Protein AF-A0A4Y7JTE8-F1 (afdb_monomer_lite)

Organism: Papaver somniferum (NCBI:txid3469)

Radius of gyration: 14.4 Å; chains: 1; bounding box: 41×32×28 Å

Foldseek 3Di:
DVVLCCLQCVPVCVVVVHDRDPDDDDDDDPPPCPVVVQVVSCVSSVHDDDDDDDDDPDD

InterPro domains:
  IPR027417 P-loop containing nucleoside triphosphate hydrolase [G3DSA:3.40.50.300] (1-55)
  IPR027417 P-loop containing nucleoside triphosphate hydrolase [SSF52540] (3-52)

Structure (mmCIF, N/CA/C/O backbone):
data_AF-A0A4Y7JTE8-F1
#
_entry.id   AF-A0A4Y7JTE8-F1
#
loop_
_atom_site.group_PDB
_atom_site.id
_atom_site.type_symbol
_atom_site.label_atom_id
_atom_site.label_alt_id
_atom_site.label_comp_id
_atom_site.label_asym_id
_atom_site.label_entity_id
_atom_site.label_seq_id
_atom_site.pdbx_PDB_ins_code
_atom_site.Cartn_x
_atom_site.Cartn_y
_atom_site.Cartn_z
_atom_site.occupancy
_atom_site.B_iso_or_equiv
_atom_site.auth_seq_id
_atom_site.auth_comp_id
_atom_site.auth_asym_id
_atom_site.auth_atom_id
_atom_site.pdbx_PDB_model_num
ATOM 1 N N . MET A 1 1 ? -11.334 6.468 -7.278 1.00 56.81 1 MET A N 1
ATOM 2 C CA . MET A 1 1 ? -11.902 7.368 -6.254 1.00 56.81 1 MET A CA 1
ATOM 3 C C . MET A 1 1 ? -12.237 6.634 -4.958 1.00 56.81 1 MET A C 1
ATOM 5 O O . MET A 1 1 ? -11.909 7.140 -3.900 1.00 56.81 1 MET A O 1
ATOM 9 N N . GLU A 1 2 ? -12.773 5.411 -5.011 1.00 69.81 2 GLU A N 1
ATOM 10 C CA . GLU A 1 2 ? -13.153 4.645 -3.807 1.00 69.81 2 GLU A CA 1
ATOM 11 C C . GLU A 1 2 ? -11.982 4.313 -2.854 1.00 69.81 2 GLU A C 1
ATOM 13 O O . GLU A 1 2 ? -12.101 4.452 -1.640 1.00 69.81 2 GLU A O 1
ATOM 18 N N . VAL A 1 3 ? -10.816 3.937 -3.398 1.00 69.25 3 VAL A N 1
ATOM 19 C CA . VAL A 1 3 ? -9.626 3.572 -2.601 1.00 69.25 3 VAL A CA 1
ATOM 20 C C . VAL A 1 3 ? -9.080 4.754 -1.794 1.00 69.25 3 VAL A C 1
ATOM 22 O O . VAL A 1 3 ? -8.648 4.578 -0.661 1.00 69.25 3 VAL A O 1
ATOM 25 N N . GLU A 1 4 ? -9.108 5.962 -2.352 1.00 73.31 4 GLU A N 1
ATOM 26 C CA . GLU A 1 4 ? -8.619 7.165 -1.673 1.00 73.31 4 GLU A CA 1
ATOM 27 C C . GLU A 1 4 ? -9.493 7.516 -0.462 1.00 73.31 4 GLU A C 1
ATOM 29 O O . GLU A 1 4 ? -8.980 7.755 0.631 1.00 73.31 4 GLU A O 1
ATOM 34 N N . GLU A 1 5 ? -10.817 7.479 -0.633 1.00 76.00 5 GLU A N 1
ATOM 35 C CA . GLU A 1 5 ? -11.774 7.721 0.449 1.00 76.00 5 GLU A CA 1
ATOM 36 C C . GLU A 1 5 ? -11.651 6.655 1.549 1.00 76.00 5 GLU A C 1
ATOM 38 O O . GLU A 1 5 ? -11.725 6.972 2.738 1.00 76.00 5 GLU A O 1
ATOM 43 N N . TYR A 1 6 ? -11.360 5.407 1.171 1.00 74.19 6 TYR A N 1
ATOM 44 C CA . TYR A 1 6 ? -11.081 4.324 2.113 1.00 74.19 6 TYR A CA 1
ATOM 45 C C . TYR A 1 6 ? -9.832 4.581 2.964 1.00 74.19 6 TYR A C 1
ATOM 47 O O . TYR A 1 6 ? -9.802 4.268 4.157 1.00 74.19 6 TYR A O 1
ATOM 55 N N . VAL A 1 7 ? -8.801 5.166 2.353 1.00 73.31 7 VAL A N 1
ATOM 56 C CA . VAL A 1 7 ? -7.543 5.508 3.022 1.00 73.31 7 VAL A CA 1
ATOM 57 C C . VAL A 1 7 ? -7.711 6.742 3.921 1.00 73.31 7 VAL A C 1
ATOM 59 O O . VAL A 1 7 ? -7.195 6.740 5.039 1.00 73.31 7 VAL A O 1
ATOM 62 N N . LYS A 1 8 ? -8.463 7.766 3.490 1.00 75.25 8 LYS A N 1
ATOM 63 C CA . LYS A 1 8 ? -8.706 8.996 4.273 1.00 75.25 8 LYS A CA 1
ATOM 64 C C . LYS A 1 8 ? -9.713 8.809 5.413 1.00 75.25 8 LYS A C 1
ATOM 66 O O . LYS A 1 8 ? -9.550 9.402 6.479 1.00 75.25 8 LYS A O 1
ATOM 71 N N . HIS A 1 9 ? -10.757 8.002 5.214 1.00 77.31 9 HIS A N 1
ATOM 72 C CA . HIS A 1 9 ? -11.883 7.875 6.146 1.00 77.31 9 HIS A CA 1
ATOM 73 C C . HIS A 1 9 ? -12.229 6.413 6.478 1.00 77.31 9 HIS A C 1
ATOM 75 O O . HIS A 1 9 ? -13.358 5.968 6.246 1.00 77.31 9 HIS A O 1
ATOM 81 N N . PRO A 1 10 ? -11.316 5.660 7.120 1.00 70.12 10 PRO A N 1
ATOM 82 C CA . PRO A 1 10 ? -11.535 4.244 7.424 1.00 70.12 10 PRO A CA 1
ATOM 83 C C . PRO A 1 10 ? -12.727 3.992 8.368 1.00 70.12 10 PRO A C 1
ATOM 85 O O . PRO A 1 10 ? -13.309 2.910 8.348 1.00 70.12 10 PRO A O 1
ATOM 88 N N . GLY A 1 11 ? -13.114 4.981 9.185 1.00 73.75 11 GLY A N 1
ATOM 89 C CA . GLY A 1 11 ? -14.251 4.882 10.110 1.00 73.75 11 GLY A CA 1
ATOM 90 C C . GLY A 1 11 ? -15.624 4.899 9.428 1.00 73.75 11 GLY A C 1
ATOM 91 O O . GLY A 1 11 ? -16.541 4.242 9.913 1.00 73.75 11 GLY A O 1
ATOM 92 N N . LYS A 1 12 ? -15.764 5.571 8.273 1.00 72.25 12 LYS A N 1
ATOM 93 C CA . LYS A 1 12 ? -17.030 5.588 7.516 1.00 72.25 12 LYS A CA 1
ATOM 94 C C . LYS A 1 12 ? -17.401 4.189 7.024 1.00 72.25 12 LYS A C 1
ATOM 96 O O . LYS A 1 12 ? -18.561 3.810 7.090 1.00 72.25 12 LYS A O 1
ATOM 101 N N . PHE A 1 13 ? -16.413 3.402 6.604 1.00 69.38 13 PHE A N 1
ATOM 102 C CA . PHE A 1 13 ? -16.629 2.039 6.116 1.00 69.38 13 PHE A CA 1
ATOM 103 C C . PHE A 1 13 ? -16.925 1.038 7.241 1.00 69.38 13 PHE A C 1
ATOM 105 O O . PHE A 1 13 ? -17.651 0.072 7.015 1.00 69.38 13 PHE A O 1
ATOM 112 N N . ALA A 1 14 ? -16.444 1.296 8.462 1.00 65.81 14 ALA A N 1
ATOM 113 C CA . ALA A 1 14 ? -16.766 0.478 9.632 1.00 65.81 14 ALA A CA 1
ATOM 114 C C . ALA A 1 14 ? -18.248 0.588 10.043 1.00 65.81 14 ALA A C 1
ATOM 116 O O . ALA A 1 14 ? -18.828 -0.405 10.478 1.00 65.81 14 ALA A O 1
ATOM 117 N N . LEU A 1 15 ? -18.877 1.757 9.849 1.00 65.44 15 LEU A N 1
ATOM 118 C CA . LEU A 1 15 ? -20.302 1.982 10.143 1.00 65.44 15 LEU A CA 1
ATOM 119 C C . LEU A 1 15 ? -21.237 1.167 9.239 1.00 65.44 15 LEU A C 1
ATOM 121 O O . LEU A 1 15 ? -22.335 0.814 9.653 1.00 65.44 15 LEU A O 1
ATOM 125 N N . VAL A 1 16 ? -20.790 0.834 8.025 1.00 70.25 16 VAL A N 1
ATOM 126 C CA . VAL A 1 16 ? -21.560 0.048 7.044 1.00 70.25 16 VAL A CA 1
ATOM 127 C C . VAL A 1 16 ? -21.282 -1.461 7.161 1.00 70.25 16 VAL A C 1
ATOM 129 O O . VAL A 1 16 ? -21.674 -2.235 6.294 1.00 70.25 16 VAL A O 1
ATOM 132 N N . GLY A 1 17 ? -20.560 -1.900 8.203 1.00 65.75 17 GLY A N 1
ATOM 133 C CA . GLY A 1 17 ? -20.126 -3.295 8.366 1.00 65.75 17 GLY A CA 1
ATOM 134 C C . GLY A 1 17 ? -18.984 -3.711 7.427 1.00 65.75 17 GLY A C 1
ATOM 135 O O . GLY A 1 17 ? -18.647 -4.892 7.333 1.00 65.75 17 GLY A O 1
ATOM 136 N N . GLY A 1 18 ? -18.365 -2.752 6.732 1.00 68.06 18 GLY A N 1
ATOM 137 C CA . GLY A 1 18 ? -17.267 -2.981 5.802 1.00 68.06 18 GLY A CA 1
ATOM 138 C C . GLY A 1 18 ? -15.975 -3.360 6.525 1.00 68.06 18 GLY A C 1
ATOM 139 O O . GLY A 1 18 ? -15.456 -2.625 7.365 1.00 68.06 18 GLY A O 1
ATOM 140 N N . LYS A 1 19 ? -15.411 -4.518 6.176 1.00 68.56 19 LYS A N 1
ATOM 141 C CA . LYS A 1 19 ? -14.153 -5.013 6.748 1.00 68.56 19 LYS A CA 1
ATOM 142 C C . LYS A 1 19 ? -12.976 -4.200 6.206 1.00 68.56 19 LYS A C 1
ATOM 144 O O . LYS A 1 19 ? -12.843 -4.097 4.990 1.00 68.56 19 LYS A O 1
ATOM 149 N N . ARG A 1 20 ? -12.099 -3.691 7.089 1.00 69.31 20 ARG A N 1
ATOM 150 C CA . ARG A 1 20 ? -10.876 -2.960 6.697 1.00 69.31 20 ARG A CA 1
ATOM 151 C C . ARG A 1 20 ? -10.100 -3.751 5.638 1.00 69.31 20 ARG A C 1
ATOM 153 O O . ARG A 1 20 ? -9.635 -4.859 5.919 1.00 69.31 20 ARG A O 1
ATOM 160 N N . LEU A 1 21 ? -9.915 -3.161 4.458 1.00 68.62 21 LEU A N 1
ATOM 161 C CA . LEU A 1 21 ? -9.034 -3.703 3.426 1.00 68.62 21 LEU A CA 1
ATOM 162 C C . LEU A 1 21 ? -7.602 -3.794 3.972 1.00 68.62 21 LEU A C 1
ATOM 164 O O . LEU A 1 21 ? -7.027 -2.801 4.412 1.00 68.62 21 LEU A O 1
ATOM 168 N N . LYS A 1 22 ? -7.036 -5.005 3.976 1.00 77.50 22 LYS A N 1
ATOM 169 C CA . LYS A 1 22 ? -5.667 -5.255 4.462 1.00 77.50 22 LYS A CA 1
ATOM 170 C C . LYS A 1 22 ? -4.595 -4.929 3.420 1.00 77.50 22 LYS A C 1
ATOM 172 O O . LYS A 1 22 ? -3.446 -4.714 3.784 1.00 77.50 22 LYS A O 1
ATOM 177 N N . GLY A 1 23 ? -4.959 -4.912 2.142 1.00 79.19 23 GLY A N 1
ATOM 178 C CA . GLY A 1 23 ? -4.051 -4.649 1.034 1.00 79.19 23 GLY A CA 1
ATOM 179 C C . GLY A 1 23 ? -4.698 -4.973 -0.307 1.00 79.19 23 GLY A C 1
ATOM 180 O O . GLY A 1 23 ? -5.772 -5.571 -0.359 1.00 79.19 23 GLY A O 1
ATOM 181 N N . MET A 1 24 ? -4.027 -4.576 -1.382 1.00 82.12 24 MET A N 1
ATOM 182 C CA . MET A 1 24 ? -4.425 -4.843 -2.761 1.00 82.12 24 MET A CA 1
ATOM 183 C C . MET A 1 24 ? -3.202 -5.340 -3.534 1.00 82.12 24 MET A C 1
ATOM 185 O O . MET A 1 24 ? -2.089 -4.869 -3.300 1.00 82.12 24 MET A O 1
ATOM 189 N N . ILE A 1 25 ? -3.402 -6.292 -4.443 1.00 86.19 25 ILE A N 1
ATOM 190 C CA . ILE A 1 25 ? -2.343 -6.825 -5.305 1.00 86.19 25 ILE A 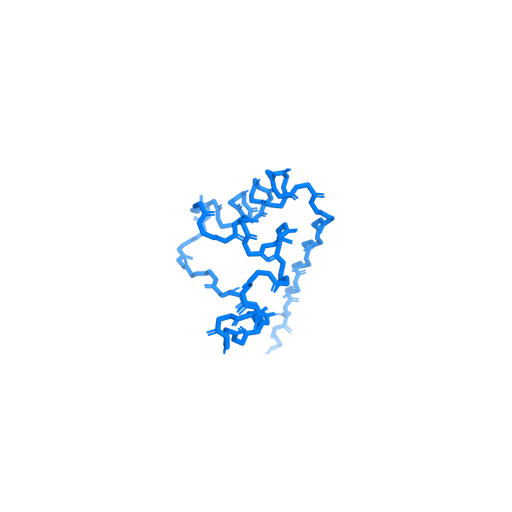CA 1
ATOM 191 C C . ILE A 1 25 ? -2.534 -6.244 -6.703 1.00 86.19 25 ILE A C 1
ATOM 193 O O . ILE A 1 25 ? -3.633 -6.282 -7.249 1.00 86.19 25 ILE A O 1
ATOM 197 N N . MET A 1 26 ? -1.458 -5.716 -7.285 1.00 84.50 26 MET A N 1
ATOM 198 C CA . MET A 1 26 ? -1.456 -5.178 -8.645 1.00 84.50 26 MET A CA 1
ATOM 199 C C . MET A 1 26 ? -0.637 -6.083 -9.568 1.00 84.50 26 MET A C 1
ATOM 201 O O . MET A 1 26 ? 0.544 -6.314 -9.314 1.00 84.50 26 MET A O 1
ATOM 205 N N . THR A 1 27 ? -1.232 -6.559 -10.662 1.00 89.62 27 THR A N 1
ATOM 206 C CA . THR A 1 27 ? -0.597 -7.479 -11.625 1.00 89.62 27 THR A CA 1
ATOM 207 C C . THR A 1 27 ? -0.406 -6.838 -13.008 1.00 89.62 27 THR A C 1
ATOM 209 O O . THR A 1 27 ? -0.870 -5.730 -13.280 1.00 89.62 27 THR A O 1
ATOM 212 N N . GLY A 1 28 ? 0.386 -7.476 -13.876 1.00 88.12 28 GLY A N 1
ATOM 213 C CA . GLY A 1 28 ? 0.622 -7.095 -15.282 1.00 88.12 28 GLY A CA 1
ATOM 214 C C . GLY A 1 28 ? 2.108 -6.904 -15.626 1.00 88.12 28 GLY A C 1
ATOM 215 O O . GLY A 1 28 ? 2.956 -6.984 -14.741 1.00 88.12 28 GLY A O 1
ATOM 216 N N . GLY A 1 29 ? 2.412 -6.547 -16.875 1.00 90.69 29 GLY A N 1
ATOM 217 C CA . GLY A 1 29 ? 3.788 -6.395 -17.373 1.00 90.69 29 GLY A CA 1
ATOM 218 C C . GLY A 1 29 ? 4.642 -5.322 -16.676 1.00 90.69 29 GLY A C 1
ATOM 219 O O . GLY A 1 29 ? 4.144 -4.489 -15.909 1.00 90.69 29 GLY A O 1
ATOM 220 N N . ILE A 1 30 ? 5.948 -5.349 -16.960 1.00 85.38 30 ILE A N 1
ATOM 221 C CA . ILE A 1 30 ? 6.917 -4.330 -16.529 1.00 85.38 30 ILE A CA 1
ATOM 222 C C . ILE A 1 30 ? 6.576 -2.997 -17.211 1.00 85.38 30 ILE A C 1
ATOM 224 O O . ILE A 1 30 ? 6.169 -2.970 -18.366 1.00 85.38 30 ILE A O 1
ATOM 228 N N . GLY A 1 31 ? 6.707 -1.883 -16.489 1.00 84.50 31 GLY A N 1
ATOM 229 C CA . GLY A 1 31 ? 6.486 -0.544 -17.051 1.00 84.50 31 GLY A CA 1
ATOM 230 C C . GLY A 1 31 ? 5.027 -0.078 -17.115 1.00 84.50 31 GLY A C 1
ATOM 231 O O . GLY A 1 31 ? 4.790 1.082 -17.426 1.00 84.50 31 GLY A O 1
ATOM 232 N N . THR A 1 32 ? 4.036 -0.889 -16.721 1.00 87.06 32 THR A N 1
ATOM 233 C CA . THR A 1 32 ? 2.609 -0.480 -16.735 1.00 87.06 32 THR A CA 1
ATOM 234 C C . THR A 1 32 ? 2.213 0.455 -15.576 1.00 87.06 32 THR A C 1
ATOM 236 O O . THR A 1 32 ? 1.056 0.483 -15.163 1.00 87.06 32 THR A O 1
ATOM 239 N N . GLY A 1 33 ? 3.173 1.142 -14.953 1.00 86.69 33 GLY A N 1
ATOM 240 C CA . GLY A 1 33 ? 2.887 2.155 -13.938 1.00 86.69 33 GLY A CA 1
ATOM 241 C C . GLY A 1 33 ? 2.312 1.660 -12.605 1.00 86.69 33 GLY A C 1
ATOM 242 O O . GLY A 1 33 ? 1.779 2.479 -11.871 1.00 86.69 33 GLY A O 1
ATOM 243 N N . LYS A 1 34 ? 2.432 0.378 -12.221 1.00 90.19 34 LYS A N 1
ATOM 244 C CA . LYS A 1 34 ? 1.883 -0.117 -10.930 1.00 90.19 34 LYS A CA 1
ATOM 245 C C . LYS A 1 34 ? 2.443 0.641 -9.725 1.00 90.19 34 LYS A C 1
ATOM 247 O O . LYS A 1 34 ? 1.706 1.107 -8.862 1.00 90.19 34 LYS A O 1
ATOM 252 N N . THR A 1 35 ? 3.762 0.817 -9.714 1.00 87.00 35 THR A N 1
ATOM 253 C CA . THR A 1 35 ? 4.471 1.584 -8.684 1.00 87.00 35 THR A CA 1
ATOM 254 C C . THR A 1 35 ? 4.088 3.061 -8.721 1.00 87.00 35 THR A C 1
ATOM 256 O O . THR A 1 35 ? 3.956 3.687 -7.673 1.00 87.00 35 THR A O 1
ATOM 259 N N . LEU A 1 36 ? 3.894 3.618 -9.921 1.00 90.06 36 LEU A N 1
ATOM 260 C CA . LEU A 1 36 ? 3.499 5.014 -10.096 1.00 90.06 36 LEU A CA 1
ATOM 261 C C . LEU A 1 36 ? 2.080 5.248 -9.569 1.00 90.06 36 LEU A C 1
ATOM 263 O O . LEU A 1 36 ? 1.875 6.157 -8.777 1.00 90.06 36 LEU A O 1
ATOM 267 N N . LEU A 1 37 ? 1.135 4.370 -9.911 1.00 87.62 37 LEU A N 1
ATOM 268 C CA . LEU A 1 37 ? -0.245 4.444 -9.445 1.00 87.62 37 LEU A CA 1
ATOM 269 C C . LEU A 1 37 ? -0.327 4.354 -7.917 1.00 87.62 37 LEU A C 1
ATOM 271 O O . LEU A 1 37 ? -1.019 5.152 -7.294 1.00 87.62 37 LEU A O 1
ATOM 275 N N . SER A 1 38 ? 0.429 3.440 -7.298 1.00 86.62 38 SER A N 1
ATOM 276 C CA . SER A 1 38 ? 0.494 3.346 -5.836 1.00 86.62 38 SER A CA 1
ATOM 277 C C . SER A 1 38 ? 1.017 4.633 -5.188 1.00 86.62 38 SER A C 1
ATOM 279 O O . SER A 1 38 ? 0.501 5.027 -4.143 1.00 86.62 38 SER A O 1
ATOM 281 N N . LYS A 1 39 ? 2.019 5.293 -5.788 1.00 87.31 39 LYS A N 1
ATOM 282 C CA . LYS A 1 39 ? 2.539 6.581 -5.297 1.00 87.31 39 LYS A CA 1
ATOM 283 C C . LYS A 1 39 ? 1.511 7.69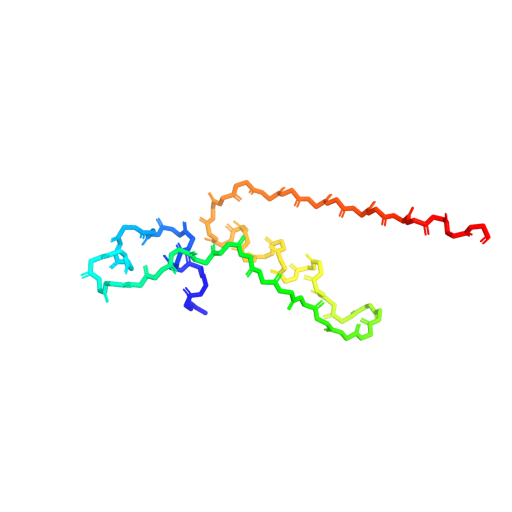4 -5.435 1.00 87.31 39 LYS A C 1
ATOM 285 O O . LYS A 1 39 ? 1.299 8.426 -4.476 1.00 87.31 39 LYS A O 1
ATOM 290 N N . THR A 1 40 ? 0.873 7.810 -6.597 1.00 90.06 40 THR A N 1
ATOM 291 C CA . THR A 1 40 ? -0.124 8.854 -6.852 1.00 90.06 40 THR A CA 1
ATOM 292 C C . THR A 1 40 ? -1.313 8.711 -5.908 1.00 90.06 40 THR A C 1
ATOM 294 O O . THR A 1 40 ? -1.709 9.693 -5.297 1.00 90.06 40 THR A O 1
ATOM 297 N N . ILE A 1 41 ? -1.820 7.493 -5.687 1.00 85.62 41 ILE A N 1
ATOM 298 C CA . ILE A 1 41 ? -2.922 7.258 -4.740 1.00 85.62 41 ILE A CA 1
ATOM 299 C C . ILE A 1 41 ? -2.523 7.651 -3.314 1.00 85.62 41 ILE A C 1
ATOM 301 O O . ILE A 1 41 ? -3.310 8.286 -2.621 1.00 85.62 41 ILE A O 1
ATOM 305 N N . ALA A 1 42 ? -1.313 7.306 -2.864 1.00 86.62 42 ALA A N 1
ATOM 306 C CA . ALA A 1 42 ? -0.851 7.698 -1.534 1.00 86.62 42 ALA A CA 1
ATOM 307 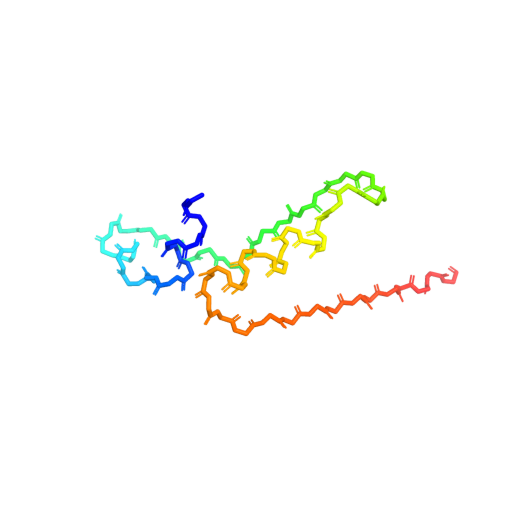C C . ALA A 1 42 ? -0.673 9.222 -1.398 1.00 86.62 42 ALA A C 1
ATOM 309 O O . ALA A 1 42 ? -1.010 9.788 -0.357 1.00 86.62 42 ALA A O 1
ATOM 310 N N . ALA A 1 43 ? -0.199 9.883 -2.459 1.00 86.19 43 ALA A N 1
ATOM 311 C CA . ALA A 1 43 ? -0.065 11.336 -2.523 1.00 86.19 43 ALA A CA 1
ATOM 312 C C . ALA A 1 43 ? -1.433 12.043 -2.466 1.00 86.19 43 ALA A C 1
ATOM 314 O O . ALA A 1 43 ? -1.617 12.929 -1.632 1.00 86.19 43 ALA A O 1
ATOM 315 N N . GLU A 1 44 ? -2.409 11.600 -3.267 1.00 86.88 44 GLU A N 1
ATOM 316 C CA . GLU A 1 44 ? -3.796 12.100 -3.246 1.00 86.88 44 GLU A CA 1
ATOM 317 C C . GLU A 1 44 ?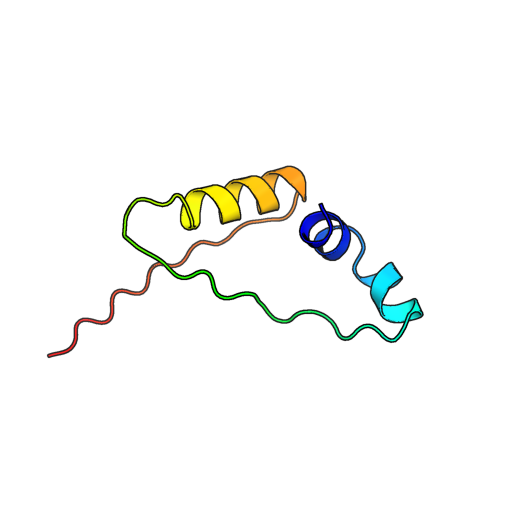 -4.467 11.848 -1.888 1.00 86.88 44 GLU A C 1
ATOM 319 O O . GLU A 1 44 ? -5.128 12.721 -1.315 1.00 86.88 44 GLU A O 1
ATOM 324 N N . ALA A 1 45 ? -4.219 10.669 -1.310 1.00 85.88 45 ALA A N 1
ATOM 325 C CA . ALA A 1 45 ? -4.698 10.290 0.011 1.00 85.88 45 ALA A CA 1
ATOM 326 C C . ALA A 1 45 ? -4.020 11.052 1.165 1.00 85.88 45 ALA A C 1
ATOM 328 O O . ALA A 1 45 ? -4.519 11.009 2.289 1.00 85.88 45 ALA A O 1
ATOM 329 N N . ARG A 1 46 ? -2.919 11.772 0.898 1.00 84.88 46 ARG A N 1
ATOM 330 C CA . ARG A 1 46 ? -2.063 12.441 1.894 1.00 84.88 46 ARG A CA 1
ATOM 331 C C . ARG A 1 46 ? -1.610 11.504 3.021 1.00 84.88 46 ARG A C 1
ATOM 333 O O . ARG A 1 46 ? -1.523 11.917 4.176 1.00 84.88 46 ARG A O 1
ATOM 340 N N . VAL A 1 47 ? -1.307 10.249 2.687 1.00 81.50 47 VAL A N 1
ATOM 341 C CA . VAL A 1 47 ? -0.771 9.263 3.638 1.00 81.50 47 VAL A CA 1
ATOM 342 C C . VAL A 1 47 ? 0.675 8.892 3.296 1.00 81.50 47 VAL A C 1
ATOM 344 O O . VAL A 1 47 ? 1.049 8.899 2.121 1.00 81.50 47 VAL A O 1
ATOM 347 N N . PRO A 1 48 ? 1.511 8.535 4.287 1.00 81.19 48 PRO A N 1
ATOM 348 C CA . PRO A 1 48 ? 2.867 8.060 4.025 1.00 81.19 48 PRO A CA 1
ATOM 349 C C . PRO A 1 48 ? 2.868 6.812 3.128 1.00 81.19 48 PRO A C 1
ATOM 351 O O . PRO A 1 48 ? 2.148 5.850 3.395 1.00 81.19 48 PRO A O 1
ATOM 354 N N . SER A 1 49 ? 3.703 6.805 2.084 1.00 78.38 49 SER A N 1
ATOM 355 C CA . SER A 1 49 ? 3.878 5.653 1.191 1.00 78.38 49 SER A CA 1
ATOM 356 C C . SER A 1 49 ? 5.228 4.981 1.425 1.00 78.38 49 SER A C 1
ATOM 358 O O . SER A 1 49 ? 6.261 5.647 1.348 1.00 78.38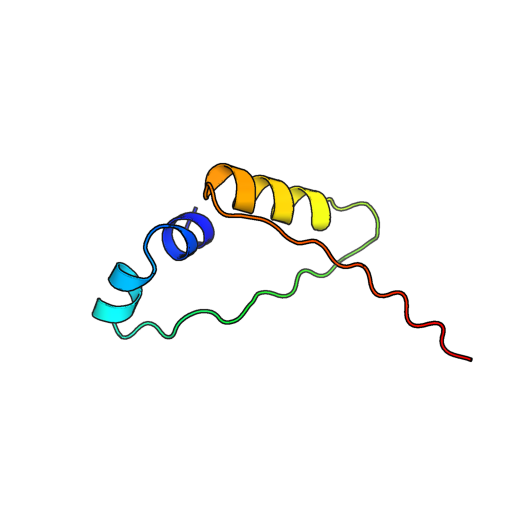 49 SER A O 1
ATOM 360 N N . PHE A 1 50 ? 5.235 3.663 1.611 1.00 80.50 50 PHE A N 1
ATOM 361 C CA . PHE A 1 50 ? 6.458 2.862 1.664 1.00 80.50 50 PHE A CA 1
ATOM 362 C C . PHE A 1 50 ? 6.465 1.883 0.496 1.00 80.50 50 PHE A C 1
ATOM 364 O O . PHE A 1 50 ? 5.500 1.151 0.287 1.00 80.50 50 PHE A O 1
ATOM 371 N N . ILE A 1 51 ? 7.552 1.865 -0.272 1.00 79.44 51 ILE A N 1
ATOM 372 C CA . ILE A 1 51 ? 7.724 0.940 -1.395 1.00 79.44 51 ILE A CA 1
ATOM 373 C C . ILE A 1 51 ? 8.935 0.085 -1.085 1.00 79.44 51 ILE A C 1
ATOM 375 O O . ILE A 1 51 ? 10.056 0.586 -1.028 1.00 79.44 51 ILE A O 1
ATOM 379 N N . GLN A 1 52 ? 8.703 -1.206 -0.886 1.00 76.56 52 GLN A N 1
ATOM 380 C CA . GLN A 1 52 ? 9.768 -2.184 -0.733 1.00 76.56 52 GLN A CA 1
ATOM 381 C C . GLN A 1 52 ? 9.775 -3.097 -1.952 1.00 76.56 52 GLN A C 1
ATOM 383 O O . GLN A 1 52 ? 8.788 -3.768 -2.245 1.00 76.56 52 GLN A O 1
ATOM 388 N N . SER A 1 53 ? 10.896 -3.114 -2.667 1.00 69.62 53 SER A N 1
ATOM 389 C CA . SER A 1 53 ? 11.156 -4.109 -3.702 1.00 69.62 53 SER A CA 1
ATOM 390 C C . SER A 1 53 ? 12.038 -5.185 -3.090 1.00 69.62 53 SER A C 1
ATOM 392 O O . SER A 1 53 ? 13.207 -4.938 -2.793 1.00 69.62 53 SER A O 1
ATOM 394 N N . ARG A 1 54 ? 11.469 -6.368 -2.844 1.00 68.69 54 ARG A N 1
ATOM 395 C CA . ARG A 1 54 ? 12.235 -7.528 -2.386 1.00 68.69 54 ARG A CA 1
ATOM 396 C C . ARG A 1 54 ? 12.480 -8.437 -3.578 1.00 68.69 54 ARG A C 1
ATOM 398 O O . ARG A 1 54 ? 11.639 -9.262 -3.919 1.00 68.69 54 ARG A O 1
ATOM 405 N N . PHE A 1 55 ? 13.638 -8.277 -4.209 1.00 64.81 55 PHE A N 1
ATOM 406 C CA . PHE A 1 55 ? 14.121 -9.249 -5.180 1.00 64.81 55 PHE A CA 1
ATOM 407 C C . PHE A 1 55 ? 14.619 -10.470 -4.409 1.00 64.81 55 PHE A C 1
ATOM 409 O O . PHE A 1 55 ? 15.668 -10.433 -3.764 1.00 64.81 55 PHE A O 1
ATOM 416 N N . ARG A 1 56 ? 13.835 -11.548 -4.418 1.00 62.97 56 ARG A N 1
ATOM 417 C CA . ARG A 1 56 ? 14.324 -12.847 -3.968 1.00 62.97 56 ARG A CA 1
ATOM 418 C C . ARG A 1 56 ? 15.198 -13.386 -5.096 1.00 62.97 56 ARG A C 1
ATOM 420 O O . ARG A 1 56 ? 14.679 -13.730 -6.148 1.00 62.97 56 ARG A O 1
ATOM 427 N N . LYS A 1 57 ? 16.519 -13.407 -4.896 1.00 45.88 57 LYS A N 1
ATOM 428 C CA . LYS A 1 57 ? 17.376 -14.307 -5.674 1.00 45.88 57 LYS A CA 1
ATOM 429 C C . LYS A 1 57 ? 16.957 -15.723 -5.286 1.00 45.88 57 LYS A C 1
ATOM 431 O O . LYS A 1 57 ? 17.210 -16.143 -4.158 1.00 45.88 57 LYS A O 1
ATOM 436 N N . GLU A 1 58 ? 16.234 -16.398 -6.166 1.00 63.16 58 GLU A N 1
ATOM 437 C CA . GLU A 1 58 ? 16.254 -17.857 -6.194 1.00 63.16 58 GLU A CA 1
ATOM 438 C C . GLU A 1 58 ? 17.661 -18.285 -6.627 1.00 63.16 58 GLU A C 1
ATOM 440 O O . GLU A 1 58 ? 18.233 -17.702 -7.553 1.00 63.16 58 GLU A O 1
ATOM 445 N N . LEU A 1 59 ? 18.243 -19.194 -5.841 1.00 48.75 59 LEU A N 1
ATOM 446 C CA . LEU A 1 59 ? 19.399 -20.003 -6.220 1.00 48.75 59 LEU A CA 1
ATOM 447 C C . LEU A 1 59 ? 18.943 -21.067 -7.216 1.00 48.75 59 LEU A C 1
ATOM 449 O O . LEU A 1 59 ? 17.81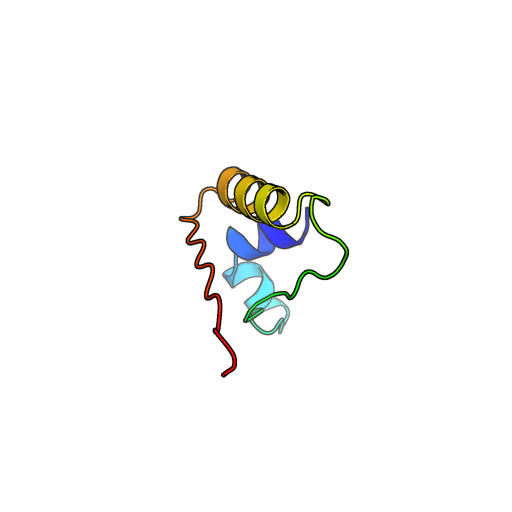7 -21.577 -7.015 1.00 48.75 59 LEU A O 1
#

Secondary structure (DSSP, 8-state):
-HHHHHHH-HHHHHHTTPPPP------S-TTSSHHHHHHHHHHHHT-------------

Sequence (59 aa):
MEVEEYVKHPGKFALVGGKRLKGMIMTGGIGTGKTLLSKTIAAEARVPSFIQSRFRKEL

pLDDT: mean 76.79, std 10.31, range [45.88, 90.69]